Protein AF-A0A536XUN6-F1 (afdb_monomer_lite)

Structure (mmCIF, N/CA/C/O backbone):
data_AF-A0A536XUN6-F1
#
_entry.id   AF-A0A536XUN6-F1
#
loop_
_atom_site.group_PDB
_atom_site.id
_atom_site.type_symbol
_atom_site.label_atom_id
_atom_site.label_alt_id
_atom_site.label_comp_id
_atom_site.label_asym_id
_atom_site.label_entity_id
_atom_site.label_seq_id
_atom_site.pdbx_PDB_ins_code
_atom_site.Cartn_x
_atom_site.Cartn_y
_atom_site.Cartn_z
_atom_site.occupancy
_atom_site.B_iso_or_equiv
_atom_site.auth_seq_id
_atom_site.auth_comp_id
_atom_site.auth_asym_id
_atom_site.auth_atom_id
_atom_site.pdbx_PDB_model_num
ATOM 1 N N . MET A 1 1 ? -5.640 -0.012 25.288 1.00 52.66 1 MET A N 1
ATOM 2 C CA . MET A 1 1 ? -4.366 0.244 24.580 1.00 52.66 1 MET A CA 1
ATOM 3 C C . MET A 1 1 ? -4.376 -0.204 23.111 1.00 52.66 1 MET A C 1
ATOM 5 O O . MET A 1 1 ? -3.465 0.201 22.407 1.00 52.66 1 MET A O 1
ATOM 9 N N . LEU A 1 2 ? -5.385 -0.949 22.621 1.00 58.44 2 LEU A N 1
ATOM 10 C CA . LEU A 1 2 ? -5.489 -1.370 2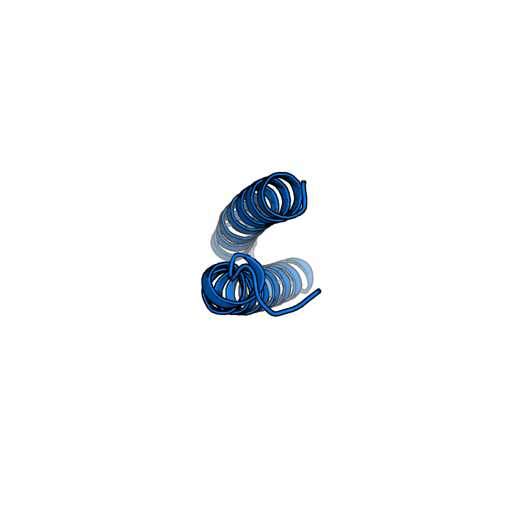1.208 1.00 58.44 2 LEU A CA 1
ATOM 11 C C . LEU A 1 2 ? -5.627 -0.197 20.209 1.00 58.44 2 LEU A C 1
ATOM 13 O O . LEU A 1 2 ? -4.919 -0.179 19.210 1.00 58.44 2 LEU A O 1
ATOM 17 N N . GLY A 1 3 ? -6.398 0.852 20.529 1.00 67.19 3 GLY A N 1
ATOM 18 C CA . GLY A 1 3 ? -6.614 1.978 19.601 1.00 67.19 3 GLY A CA 1
ATOM 19 C C . GLY A 1 3 ? -5.370 2.800 19.211 1.00 67.19 3 GLY A C 1
ATOM 20 O O . GLY A 1 3 ? -5.357 3.411 18.147 1.00 67.19 3 GLY A O 1
ATOM 21 N N . MET A 1 4 ? -4.298 2.803 20.019 1.00 73.06 4 MET A N 1
ATOM 22 C CA . MET A 1 4 ? -3.050 3.512 19.672 1.00 73.06 4 MET A CA 1
ATOM 23 C C . MET A 1 4 ? -2.233 2.768 18.607 1.00 73.06 4 MET A C 1
ATOM 25 O O . MET A 1 4 ? -1.662 3.409 17.728 1.00 73.06 4 MET A O 1
ATOM 29 N N . GLN A 1 5 ? -2.192 1.432 18.668 1.00 82.06 5 GLN A N 1
ATOM 30 C CA . GLN A 1 5 ? -1.473 0.618 17.680 1.00 82.06 5 GLN A CA 1
ATOM 31 C C . GLN A 1 5 ? -2.188 0.632 16.327 1.00 82.06 5 GLN A C 1
ATOM 33 O O . GLN A 1 5 ? -1.529 0.746 15.295 1.00 82.06 5 GLN A O 1
ATOM 38 N N . ASP A 1 6 ? -3.523 0.600 16.327 1.00 83.31 6 ASP A N 1
ATOM 39 C CA . ASP A 1 6 ? -4.315 0.670 15.097 1.00 83.31 6 ASP A CA 1
ATOM 40 C C . ASP A 1 6 ? -4.175 2.035 14.411 1.00 83.31 6 ASP A C 1
ATOM 42 O O . ASP A 1 6 ? -4.017 2.102 13.192 1.00 83.31 6 ASP A O 1
ATOM 46 N N . ALA A 1 7 ? -4.153 3.128 15.183 1.00 85.69 7 ALA A N 1
ATOM 47 C CA . ALA A 1 7 ? -3.910 4.467 14.649 1.00 85.69 7 ALA A CA 1
ATOM 48 C C . ALA A 1 7 ? -2.501 4.608 14.044 1.00 85.69 7 ALA A C 1
ATOM 50 O O . ALA A 1 7 ? -2.348 5.168 12.955 1.00 85.69 7 ALA A O 1
ATOM 51 N N . GLU A 1 8 ? -1.478 4.067 14.712 1.00 90.62 8 GLU A N 1
ATOM 52 C CA . GLU A 1 8 ? -0.103 4.060 14.200 1.00 90.62 8 GLU A CA 1
ATOM 53 C C . GLU A 1 8 ? 0.016 3.219 12.919 1.00 90.62 8 GLU A C 1
ATOM 55 O O . GLU A 1 8 ? 0.627 3.648 11.936 1.00 90.62 8 GLU A O 1
ATOM 60 N N . LEU A 1 9 ? -0.600 2.034 12.897 1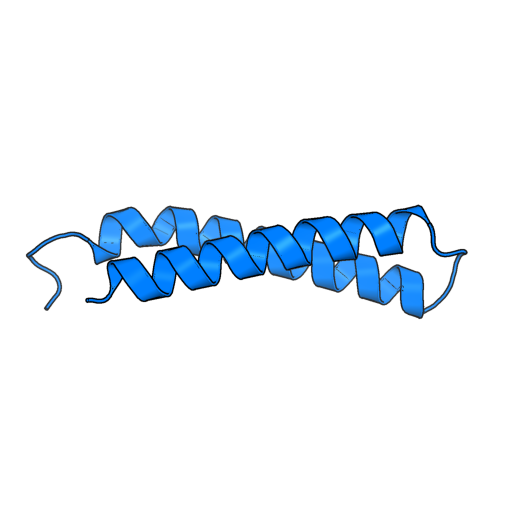.00 91.44 9 LEU A N 1
ATOM 61 C CA . LEU A 1 9 ? -0.636 1.178 11.715 1.00 91.44 9 LEU A CA 1
ATOM 62 C C . LEU A 1 9 ? -1.355 1.870 10.553 1.00 91.44 9 LEU A C 1
ATOM 64 O O . LEU A 1 9 ? -0.854 1.852 9.428 1.00 91.44 9 LEU A O 1
ATOM 68 N N . LEU A 1 10 ? -2.482 2.532 10.816 1.00 92.69 10 LEU A N 1
ATOM 69 C CA . LEU A 1 10 ? -3.225 3.273 9.803 1.00 92.69 10 LEU A CA 1
ATOM 70 C C . LEU A 1 10 ? -2.385 4.403 9.197 1.00 92.69 10 LEU A C 1
ATOM 72 O O . LEU A 1 10 ? -2.392 4.597 7.981 1.00 92.69 10 LEU A O 1
ATOM 76 N N . GLN A 1 11 ? -1.627 5.127 10.022 1.00 94.62 11 GLN A N 1
ATOM 77 C CA . GLN A 1 11 ? -0.715 6.163 9.545 1.00 94.62 11 GLN A CA 1
ATOM 78 C C . GLN A 1 11 ? 0.403 5.577 8.672 1.00 94.62 11 GLN A C 1
ATOM 80 O O . GLN A 1 11 ? 0.695 6.120 7.605 1.00 94.62 11 GLN A O 1
ATOM 85 N N . LYS A 1 12 ? 0.993 4.444 9.072 1.00 96.62 12 LYS A N 1
ATOM 86 C CA . LYS A 1 12 ? 2.007 3.749 8.261 1.00 96.62 12 LYS A CA 1
ATOM 87 C C . LYS A 1 12 ? 1.439 3.292 6.918 1.00 96.62 12 LYS A C 1
ATOM 89 O O . LYS A 1 12 ? 2.093 3.472 5.895 1.00 96.62 12 LYS A O 1
ATOM 94 N N . LEU A 1 13 ? 0.217 2.756 6.900 1.00 97.06 13 LEU A N 1
ATOM 95 C CA . LEU A 1 13 ? -0.453 2.335 5.666 1.00 97.06 13 LEU A CA 1
ATOM 96 C C . LEU A 1 13 ? -0.726 3.513 4.726 1.00 97.06 13 LEU A C 1
ATOM 98 O O . LEU A 1 13 ? -0.482 3.381 3.530 1.00 97.06 13 LEU A O 1
ATOM 102 N N . LYS A 1 14 ? -1.144 4.672 5.256 1.00 96.94 14 LYS A N 1
ATOM 103 C CA . LYS A 1 14 ? -1.288 5.907 4.463 1.00 96.94 14 LYS A CA 1
ATOM 104 C C . LYS A 1 14 ? 0.031 6.307 3.802 1.00 96.94 14 LYS A C 1
ATOM 106 O O . LYS A 1 14 ? 0.059 6.534 2.598 1.00 96.94 14 LYS A O 1
ATOM 111 N N . GLN A 1 15 ? 1.130 6.302 4.558 1.00 98.38 15 GLN A N 1
ATOM 112 C CA . GLN A 1 15 ? 2.446 6.642 4.013 1.00 98.38 15 GLN A CA 1
ATOM 113 C C . GLN A 1 15 ? 2.905 5.658 2.925 1.00 98.38 15 GLN A C 1
ATOM 115 O O . GLN A 1 15 ? 3.478 6.071 1.917 1.00 98.38 15 GLN A O 1
ATOM 120 N N . VAL A 1 16 ? 2.673 4.355 3.118 1.00 98.38 16 VAL A N 1
ATOM 121 C CA . VAL A 1 16 ? 3.011 3.329 2.118 1.00 98.38 16 VAL A CA 1
ATOM 122 C C . VAL A 1 16 ? 2.182 3.508 0.850 1.00 98.38 16 VAL A C 1
ATOM 124 O O . VAL A 1 16 ? 2.743 3.440 -0.240 1.00 98.38 16 VAL A O 1
ATOM 127 N N . GLU A 1 17 ? 0.879 3.765 0.978 1.00 98.44 17 GLU A N 1
ATOM 128 C CA . GLU A 1 17 ? -0.013 4.021 -0.156 1.00 98.44 17 GLU A CA 1
ATOM 129 C C . GLU A 1 17 ? 0.454 5.230 -0.977 1.00 98.44 17 GLU A C 1
ATOM 131 O O . GLU A 1 17 ? 0.613 5.117 -2.193 1.00 98.44 17 GLU A O 1
ATOM 136 N N . GLU A 1 18 ? 0.747 6.356 -0.321 1.00 98.50 18 GLU A N 1
ATOM 137 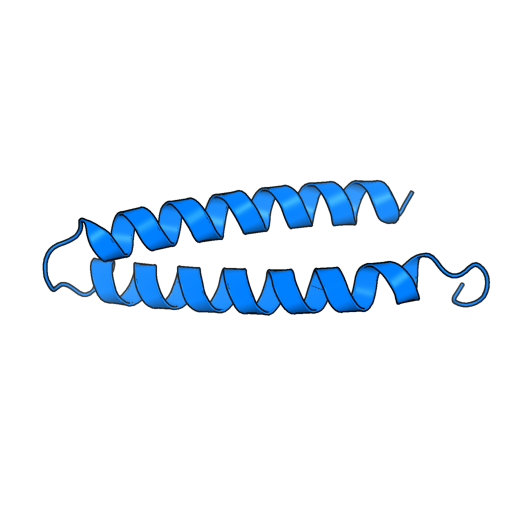C CA . GLU A 1 18 ? 1.239 7.576 -0.973 1.00 98.50 18 GLU A CA 1
ATOM 138 C C . GLU A 1 18 ? 2.577 7.343 -1.690 1.00 98.50 18 GLU A C 1
ATOM 140 O O . GLU A 1 18 ? 2.722 7.670 -2.871 1.00 98.50 18 GLU A O 1
ATOM 145 N N . ASN A 1 19 ? 3.540 6.707 -1.016 1.00 98.56 19 ASN A N 1
ATOM 146 C CA . ASN A 1 19 ? 4.860 6.435 -1.588 1.00 98.56 19 ASN A CA 1
ATOM 147 C C . ASN A 1 19 ? 4.787 5.455 -2.768 1.00 98.56 19 ASN A C 1
ATOM 149 O O . ASN A 1 19 ? 5.469 5.635 -3.777 1.00 98.56 19 ASN A O 1
ATOM 153 N N . ALA A 1 20 ? 3.966 4.409 -2.658 1.00 98.56 20 ALA A N 1
ATOM 154 C CA . ALA A 1 20 ? 3.795 3.421 -3.717 1.00 98.56 20 ALA A CA 1
ATOM 155 C C . ALA A 1 20 ? 3.107 4.027 -4.948 1.00 98.56 20 ALA A C 1
ATOM 157 O O . ALA A 1 20 ? 3.504 3.734 -6.078 1.00 98.56 20 ALA A O 1
ATOM 158 N N . TRP A 1 21 ? 2.131 4.916 -4.737 1.00 98.56 21 TRP A N 1
ATOM 159 C CA . TRP A 1 21 ? 1.493 5.664 -5.816 1.00 98.56 21 TRP A CA 1
ATOM 160 C C . TRP A 1 21 ? 2.474 6.593 -6.540 1.00 98.56 21 TRP A C 1
ATOM 162 O O . TRP A 1 21 ? 2.507 6.604 -7.775 1.00 98.56 21 TRP A O 1
ATOM 172 N N . LEU A 1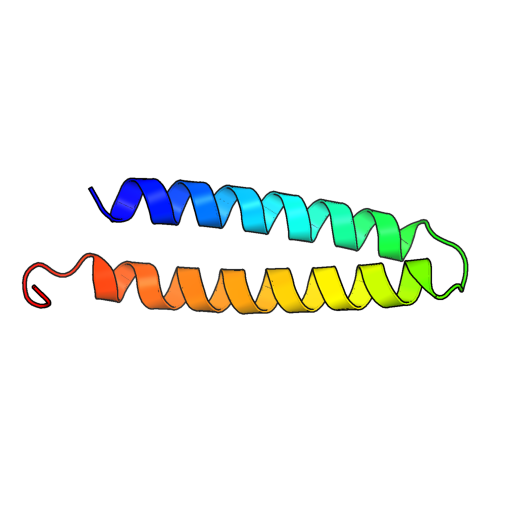 22 ? 3.309 7.321 -5.789 1.00 98.56 22 LEU A N 1
ATOM 173 C CA . LEU A 1 22 ? 4.363 8.166 -6.352 1.00 98.56 22 LEU A CA 1
ATOM 174 C C . LEU A 1 22 ? 5.319 7.339 -7.224 1.00 98.56 22 LEU A C 1
ATOM 176 O O . LEU A 1 22 ? 5.493 7.632 -8.405 1.00 98.56 22 LEU A O 1
ATOM 180 N N . LEU A 1 23 ? 5.848 6.235 -6.685 1.00 98.25 23 LEU A N 1
ATOM 181 C CA . LEU A 1 23 ? 6.750 5.340 -7.416 1.00 98.25 23 LEU A CA 1
ATOM 182 C C . LEU A 1 23 ? 6.102 4.753 -8.676 1.00 98.25 23 LEU A C 1
ATOM 184 O O . LEU A 1 23 ? 6.737 4.689 -9.725 1.00 98.25 23 LEU A O 1
ATOM 188 N N . PHE A 1 24 ? 4.842 4.323 -8.607 1.00 98.44 24 PHE A N 1
ATOM 189 C CA . PHE A 1 24 ? 4.125 3.816 -9.780 1.00 98.44 24 PHE A CA 1
ATOM 190 C C . PHE A 1 24 ? 3.965 4.879 -10.882 1.00 98.44 24 PHE A C 1
ATOM 192 O O . PHE A 1 24 ? 4.021 4.546 -12.074 1.00 98.44 24 PHE A O 1
ATOM 199 N N . SER A 1 25 ? 3.757 6.134 -10.477 1.00 98.06 25 SER A N 1
ATOM 200 C CA . SER A 1 25 ? 3.534 7.269 -11.374 1.00 98.06 25 SER A CA 1
ATOM 201 C C . SER A 1 25 ? 4.820 7.739 -12.054 1.00 98.06 25 SER A C 1
ATOM 203 O O . SER A 1 25 ? 4.784 8.117 -13.222 1.00 98.06 25 SER A O 1
ATOM 205 N N . GLU A 1 26 ? 5.949 7.689 -11.346 1.00 98.00 26 GLU A N 1
ATOM 206 C CA . GLU A 1 26 ? 7.234 8.209 -11.829 1.00 98.00 26 GLU A CA 1
ATOM 207 C C . GLU A 1 26 ? 8.107 7.157 -12.522 1.00 98.00 26 GLU A C 1
ATOM 209 O O . GLU A 1 26 ? 8.894 7.488 -13.412 1.00 98.00 26 GLU A O 1
ATOM 214 N N . LEU A 1 27 ? 7.995 5.881 -12.137 1.00 98.00 27 LEU A N 1
ATOM 215 C CA . LEU A 1 27 ? 8.834 4.839 -12.722 1.00 98.00 27 LEU A CA 1
ATOM 216 C C . LEU A 1 27 ? 8.450 4.561 -14.184 1.00 98.00 27 LEU A C 1
ATOM 218 O O . LEU A 1 27 ? 7.265 4.431 -14.508 1.00 98.00 27 LEU A O 1
ATOM 222 N N . PRO A 1 28 ? 9.438 4.341 -15.072 1.00 97.69 28 PRO A N 1
ATOM 223 C CA . PRO A 1 28 ? 9.170 3.867 -16.421 1.00 97.69 28 PRO A CA 1
ATOM 224 C C . PRO A 1 28 ? 8.600 2.434 -16.399 1.00 97.69 28 PRO A C 1
ATOM 226 O O . PRO A 1 28 ? 8.741 1.715 -15.396 1.00 97.69 28 PRO A O 1
ATOM 229 N N . PRO A 1 29 ? 7.985 1.970 -17.508 1.00 97.75 29 PRO A N 1
ATOM 230 C CA . PRO A 1 29 ? 7.487 0.603 -17.638 1.00 97.75 29 PRO A CA 1
ATOM 231 C C . PRO A 1 29 ? 8.551 -0.433 -17.258 1.00 97.75 29 PRO A C 1
ATOM 233 O O . PRO A 1 29 ? 9.562 -0.601 -17.934 1.00 97.75 29 PRO A O 1
ATOM 236 N N . SER A 1 30 ? 8.340 -1.101 -16.125 1.00 98.06 30 SER A N 1
ATOM 237 C CA . SER A 1 30 ? 9.305 -2.023 -15.533 1.00 98.06 30 SER A CA 1
ATOM 238 C C . SER A 1 30 ? 8.629 -2.943 -14.515 1.00 98.06 30 SER A C 1
ATOM 240 O O . SER A 1 30 ? 7.522 -2.681 -14.028 1.00 98.06 30 SER A O 1
ATOM 242 N N . GLY A 1 31 ? 9.327 -4.015 -14.129 1.00 98.19 31 GLY A N 1
ATOM 243 C CA . GLY A 1 31 ? 8.885 -4.866 -13.022 1.00 98.19 31 GLY A CA 1
ATOM 244 C C . GLY A 1 31 ? 8.783 -4.104 -11.694 1.00 98.19 31 GLY A C 1
ATOM 245 O O . GLY A 1 31 ? 7.908 -4.401 -10.887 1.00 98.19 31 GLY A O 1
ATOM 246 N N . ALA A 1 32 ? 9.624 -3.084 -11.481 1.00 98.00 32 ALA A N 1
ATOM 247 C CA . ALA A 1 32 ? 9.555 -2.225 -10.299 1.00 98.00 32 ALA A CA 1
ATOM 248 C C . ALA A 1 32 ? 8.266 -1.391 -10.276 1.00 98.00 32 ALA A C 1
ATOM 250 O O . ALA A 1 32 ? 7.581 -1.374 -9.256 1.00 98.00 32 ALA A O 1
ATOM 251 N N . ARG A 1 33 ? 7.879 -0.801 -11.416 1.00 98.31 33 ARG A N 1
ATOM 252 C CA . ARG A 1 33 ? 6.603 -0.085 -11.558 1.00 98.31 33 ARG A CA 1
ATOM 253 C C . ARG A 1 33 ? 5.407 -0.988 -11.245 1.00 98.31 33 ARG A C 1
ATOM 255 O O . ARG A 1 33 ? 4.516 -0.600 -10.501 1.00 98.31 33 ARG A O 1
ATOM 262 N N . THR A 1 34 ? 5.409 -2.215 -11.766 1.00 98.44 34 THR A N 1
ATOM 263 C CA . THR A 1 34 ? 4.331 -3.188 -11.504 1.00 98.44 34 THR A CA 1
ATOM 264 C C . THR A 1 34 ? 4.242 -3.543 -10.019 1.00 98.44 34 THR A C 1
ATOM 266 O O . THR A 1 34 ? 3.153 -3.586 -9.455 1.00 98.44 34 THR A O 1
ATOM 269 N N . ARG A 1 35 ? 5.385 -3.735 -9.348 1.00 98.50 35 ARG A N 1
ATOM 270 C CA . ARG A 1 35 ? 5.407 -3.969 -7.898 1.00 98.50 35 ARG A CA 1
ATOM 271 C C . ARG A 1 35 ? 4.897 -2.767 -7.105 1.00 98.50 35 ARG A C 1
ATOM 273 O O . ARG A 1 35 ? 4.155 -2.975 -6.155 1.00 98.50 35 ARG A O 1
ATOM 280 N N . ALA A 1 36 ? 5.243 -1.542 -7.502 1.00 98.62 36 ALA A N 1
ATOM 281 C CA . ALA A 1 36 ? 4.715 -0.334 -6.868 1.00 98.62 36 ALA A CA 1
ATOM 282 C C . ALA A 1 36 ? 3.179 -0.275 -6.953 1.00 98.62 36 ALA A C 1
ATOM 284 O O . ALA A 1 36 ? 2.528 0.030 -5.958 1.00 98.62 36 ALA A O 1
ATOM 285 N N . LEU A 1 37 ? 2.591 -0.672 -8.091 1.00 98.50 37 LEU A N 1
ATOM 286 C CA . LEU A 1 37 ? 1.136 -0.787 -8.225 1.00 98.50 37 LEU A CA 1
ATOM 287 C C . LEU A 1 37 ? 0.538 -1.818 -7.257 1.00 98.50 37 LEU A C 1
ATOM 289 O O . LEU A 1 37 ? -0.459 -1.523 -6.608 1.00 98.50 37 LEU A O 1
ATOM 293 N N . HIS A 1 38 ? 1.134 -3.008 -7.140 1.00 98.69 38 HIS A N 1
ATOM 294 C CA . HIS A 1 38 ? 0.640 -4.028 -6.208 1.00 98.69 38 HIS A CA 1
ATOM 295 C C . HIS A 1 38 ? 0.727 -3.565 -4.751 1.00 98.69 38 HIS A C 1
ATOM 297 O O . HIS A 1 38 ? -0.260 -3.660 -4.034 1.00 98.69 38 HIS A O 1
ATOM 303 N N . VAL A 1 39 ? 1.852 -2.970 -4.338 1.00 98.56 39 VAL A N 1
ATOM 304 C CA . VAL A 1 39 ? 2.005 -2.422 -2.980 1.00 98.56 39 VAL A CA 1
ATOM 305 C C . VAL A 1 39 ? 0.966 -1.335 -2.699 1.00 98.56 39 VAL A C 1
ATOM 307 O O . VAL A 1 39 ? 0.384 -1.318 -1.619 1.00 98.56 39 VAL A O 1
ATOM 310 N N . PHE A 1 40 ? 0.697 -0.452 -3.667 1.00 98.62 40 PHE A N 1
ATOM 311 C CA . PHE A 1 40 ? -0.360 0.553 -3.549 1.00 98.62 40 PHE A CA 1
ATOM 312 C C . PHE A 1 40 ? -1.738 -0.091 -3.330 1.00 98.62 40 PHE A C 1
ATOM 314 O O . PHE A 1 40 ? -2.467 0.307 -2.421 1.00 98.62 40 PHE A O 1
ATOM 321 N N . LEU A 1 41 ? -2.089 -1.094 -4.140 1.00 98.56 41 LEU A N 1
ATOM 322 C CA . LEU A 1 41 ? -3.372 -1.794 -4.041 1.00 98.56 41 LEU A CA 1
ATOM 323 C C . LEU A 1 41 ? -3.523 -2.530 -2.702 1.00 98.56 41 LEU A C 1
ATOM 325 O O . LEU A 1 41 ? -4.565 -2.400 -2.059 1.00 98.56 41 LEU A O 1
ATOM 329 N N . ASP A 1 42 ? -2.479 -3.230 -2.259 1.00 98.31 42 ASP A N 1
ATOM 330 C CA . ASP A 1 42 ? -2.467 -3.963 -0.991 1.00 98.31 42 ASP A CA 1
ATOM 331 C C . ASP A 1 42 ? -2.586 -3.011 0.209 1.00 98.31 42 ASP A C 1
ATOM 333 O O . ASP A 1 42 ? -3.388 -3.244 1.116 1.00 98.31 42 ASP A O 1
ATOM 337 N N . ALA A 1 43 ? -1.833 -1.903 0.206 1.00 98.06 43 ALA A N 1
ATOM 338 C CA . ALA A 1 43 ? -1.901 -0.894 1.262 1.00 98.06 43 ALA A CA 1
ATOM 339 C C . ALA A 1 43 ? -3.291 -0.252 1.335 1.00 98.06 43 ALA A C 1
ATOM 341 O O . ALA A 1 43 ? -3.845 -0.109 2.427 1.00 98.06 43 ALA A O 1
ATOM 342 N N . LYS A 1 44 ? -3.887 0.069 0.180 1.00 97.75 44 LYS A N 1
ATOM 343 C CA . LYS A 1 44 ? -5.233 0.638 0.088 1.00 97.75 44 LYS A CA 1
ATOM 344 C C . LYS A 1 44 ? -6.304 -0.319 0.619 1.00 97.75 44 LYS A C 1
ATOM 346 O O . LYS A 1 44 ? -7.170 0.117 1.380 1.00 97.75 44 LYS A O 1
ATOM 351 N N . ASP A 1 45 ? -6.256 -1.603 0.250 1.00 97.81 45 ASP A N 1
ATOM 352 C CA . ASP A 1 45 ? -7.204 -2.607 0.759 1.00 97.81 45 ASP A CA 1
ATOM 353 C C . ASP A 1 45 ? -7.052 -2.801 2.270 1.00 97.81 45 ASP A C 1
ATOM 355 O O . AS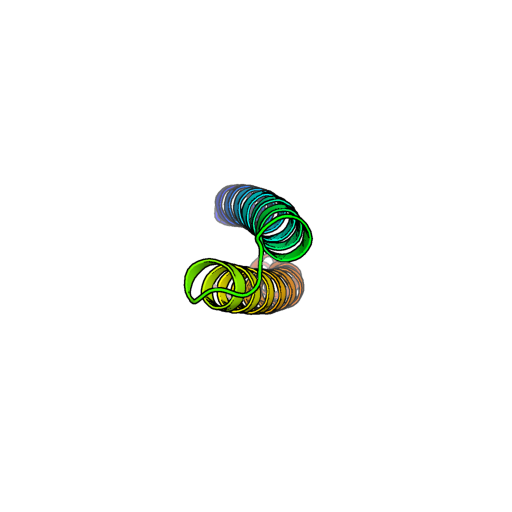P A 1 45 ? -8.032 -2.717 3.017 1.00 97.81 45 ASP A O 1
ATOM 359 N N . LEU A 1 46 ? -5.819 -2.993 2.743 1.00 95.69 46 LEU A N 1
ATOM 360 C CA . LEU A 1 46 ? -5.551 -3.213 4.159 1.00 95.69 46 LEU A CA 1
ATOM 361 C C . LEU A 1 46 ? -5.965 -2.005 5.007 1.00 95.69 46 LEU A C 1
ATOM 363 O O . LEU A 1 46 ? -6.597 -2.183 6.050 1.00 95.69 46 LEU A O 1
ATOM 367 N N . LYS A 1 47 ? -5.701 -0.781 4.531 1.00 95.06 47 LYS A N 1
ATOM 368 C CA . LYS A 1 47 ? -6.162 0.461 5.165 1.00 95.06 47 LYS A CA 1
ATOM 369 C C . LYS A 1 47 ? -7.688 0.496 5.267 1.00 95.06 47 LYS A C 1
ATOM 371 O O . LYS A 1 47 ? -8.219 0.673 6.358 1.00 95.06 47 LYS A O 1
ATOM 376 N N . ALA A 1 48 ? -8.398 0.237 4.167 1.00 94.25 48 ALA A N 1
ATOM 377 C CA . ALA A 1 48 ? -9.862 0.233 4.144 1.00 94.25 48 ALA A CA 1
ATOM 378 C C . ALA A 1 48 ? -10.473 -0.871 5.028 1.00 94.25 48 ALA A C 1
ATOM 380 O O . ALA A 1 48 ? -11.574 -0.729 5.562 1.00 94.25 48 ALA A O 1
ATOM 381 N N . ARG A 1 49 ? -9.794 -2.011 5.180 1.00 93.25 49 ARG A N 1
ATOM 382 C CA . ARG A 1 49 ? -10.196 -3.063 6.125 1.00 93.25 49 ARG A CA 1
ATOM 383 C C . ARG A 1 49 ? -9.993 -2.615 7.567 1.00 93.25 49 ARG A C 1
ATOM 385 O O . ARG A 1 49 ? -10.904 -2.797 8.367 1.00 93.25 49 ARG A O 1
ATOM 392 N N . LEU A 1 50 ? -8.859 -1.996 7.881 1.00 90.44 50 LEU A N 1
ATOM 393 C CA . LEU A 1 50 ? -8.572 -1.499 9.224 1.00 90.44 50 LEU A CA 1
ATOM 394 C C . LEU A 1 50 ? -9.541 -0.382 9.635 1.00 90.44 50 LEU A C 1
ATOM 396 O O . LEU A 1 50 ? -10.096 -0.437 10.724 1.00 90.44 50 LEU A O 1
ATOM 400 N N . GLU A 1 51 ? -9.839 0.565 8.743 1.00 90.25 51 GLU A N 1
ATOM 401 C CA . GLU A 1 51 ? -10.819 1.639 8.987 1.00 90.2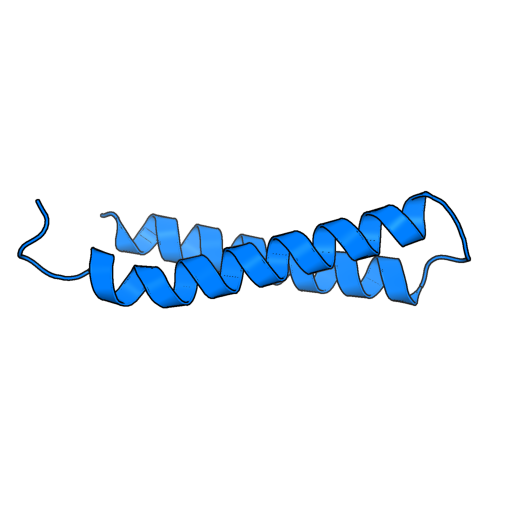5 51 GLU A CA 1
ATOM 402 C C . GLU A 1 51 ? -12.233 1.097 9.239 1.00 90.25 51 GLU A C 1
ATOM 404 O O . GLU A 1 51 ? -12.972 1.653 10.047 1.00 90.25 51 GLU A O 1
ATOM 409 N N . ARG A 1 52 ? -12.609 -0.015 8.590 1.00 89.25 52 ARG A N 1
ATOM 410 C CA . ARG A 1 52 ? -13.890 -0.696 8.842 1.00 89.25 52 ARG A CA 1
ATOM 411 C C . ARG A 1 52 ? -13.915 -1.459 10.163 1.00 89.25 52 ARG A C 1
ATOM 413 O O . ARG A 1 52 ? -14.977 -1.571 10.769 1.00 89.25 52 ARG A O 1
ATOM 420 N N . LEU A 1 53 ? -12.781 -2.015 10.582 1.00 85.38 53 LEU A N 1
ATOM 421 C CA . LEU A 1 53 ? -12.677 -2.816 11.803 1.00 85.38 53 LEU A CA 1
ATOM 422 C C . LEU A 1 53 ? -12.466 -1.959 13.055 1.00 85.38 53 LEU A C 1
ATOM 424 O O . LEU A 1 53 ? -12.942 -2.345 14.118 1.00 85.38 53 LEU A O 1
ATOM 428 N N . ALA A 1 54 ? -11.815 -0.799 12.944 1.00 77.81 54 ALA A N 1
ATOM 429 C CA . ALA A 1 54 ? -11.512 0.064 14.085 1.00 77.81 54 ALA A CA 1
ATOM 430 C C . ALA A 1 54 ? -12.756 0.408 14.940 1.00 77.81 54 ALA A C 1
ATOM 432 O O . ALA A 1 54 ? -12.687 0.234 16.155 1.00 77.81 54 ALA A O 1
ATOM 433 N N . PRO A 1 55 ? -13.929 0.760 14.370 1.00 75.69 55 PRO A N 1
ATOM 434 C CA . PRO A 1 55 ? -15.145 0.987 15.159 1.00 75.69 55 PRO A CA 1
ATOM 435 C C . PRO A 1 55 ? -15.707 -0.263 15.858 1.00 75.69 55 PRO A C 1
ATOM 437 O O . PRO A 1 55 ? -16.457 -0.136 16.822 1.00 75.69 55 PRO A O 1
ATOM 440 N N . LEU A 1 56 ? -15.399 -1.466 15.360 1.00 75.25 56 LEU A N 1
ATOM 441 C CA . LEU A 1 56 ? -15.865 -2.740 15.926 1.00 75.25 56 LEU A CA 1
ATOM 442 C C . LEU A 1 56 ? -14.966 -3.213 17.076 1.00 75.25 56 LEU A C 1
ATOM 444 O O . LEU A 1 56 ? -15.450 -3.822 18.027 1.00 75.25 56 LEU A O 1
ATOM 448 N N . LEU A 1 57 ? -13.669 -2.913 16.999 1.00 65.44 57 LEU A N 1
ATOM 449 C CA . LEU A 1 57 ? -12.673 -3.264 18.014 1.00 65.44 57 LEU A CA 1
ATOM 450 C C . LEU A 1 57 ? -12.697 -2.323 19.227 1.00 65.44 57 LEU A C 1
ATOM 452 O O . LEU A 1 57 ? -12.257 -2.708 20.309 1.00 65.44 57 LEU A O 1
ATOM 456 N N . ASP A 1 58 ? -13.241 -1.115 19.065 1.00 64.94 58 ASP A N 1
ATOM 457 C CA . ASP A 1 58 ? -13.368 -0.120 20.137 1.00 64.94 58 ASP A CA 1
ATOM 458 C C . ASP A 1 58 ? -14.650 -0.297 20.984 1.00 64.94 58 ASP A C 1
ATOM 460 O O . ASP A 1 58 ? -14.913 0.478 21.906 1.00 64.94 58 ASP A O 1
ATOM 464 N N . GLN A 1 59 ? -15.462 -1.332 20.714 1.00 58.06 59 GLN A N 1
ATOM 465 C CA . GLN A 1 59 ? -16.658 -1.625 21.508 1.00 58.06 59 GLN A CA 1
ATOM 466 C C . GLN A 1 59 ? -16.314 -2.354 22.823 1.00 58.06 59 GLN A C 1
ATOM 468 O O . GLN A 1 59 ? -15.606 -3.363 22.810 1.00 58.06 59 GLN A O 1
ATOM 473 N N . PRO A 1 60 ? -16.880 -1.933 23.973 1.00 53.94 60 PRO A N 1
ATOM 474 C CA . PRO A 1 60 ? -16.538 -2.476 25.292 1.00 53.94 60 PRO A CA 1
ATOM 475 C C . PRO A 1 60 ? -16.992 -3.930 25.553 1.00 53.94 60 PRO A C 1
ATOM 477 O O . PRO A 1 60 ? -16.787 -4.427 26.658 1.00 53.94 60 PRO A O 1
ATOM 480 N N . GLY A 1 61 ? -17.590 -4.620 24.574 1.00 53.72 61 GLY A N 1
ATOM 481 C CA . GLY A 1 61 ? -18.183 -5.959 24.724 1.00 53.72 61 GLY A CA 1
ATOM 482 C C . GLY A 1 61 ? -17.450 -7.120 24.039 1.00 53.72 61 GLY A C 1
ATOM 483 O O . GLY A 1 61 ? -17.941 -8.240 24.105 1.00 53.72 61 GLY A O 1
ATOM 484 N N . HIS A 1 62 ? -16.309 -6.889 23.383 1.00 51.91 62 HIS A N 1
ATOM 485 C CA . HIS A 1 62 ? -15.573 -7.926 22.635 1.00 51.91 62 HIS A CA 1
ATOM 486 C C . HIS A 1 62 ? -14.264 -8.386 23.308 1.00 51.91 62 HIS A C 1
ATOM 488 O O . HIS A 1 62 ? -13.337 -8.813 22.621 1.00 51.91 62 HIS A O 1
ATOM 494 N N . ARG A 1 63 ? -14.175 -8.295 24.642 1.00 50.28 63 ARG A N 1
ATOM 495 C CA . ARG A 1 63 ? -13.072 -8.897 25.413 1.00 50.28 63 ARG A CA 1
ATOM 496 C C . ARG A 1 63 ? -13.315 -10.366 25.713 1.00 50.28 63 ARG A C 1
ATOM 498 O O . ARG A 1 63 ? -14.459 -10.688 26.095 1.00 50.28 63 ARG A O 1
#

pLDDT: mean 88.41, std 14.93, range [50.28, 98.69]

Sequence (63 aa):
MLGMQDAELLQKLKQVEENAWLLFSELPPSGARTRALHVFLDAKDLKARLERLAPLLDQPGHR

Radius of gyration: 14.87 Å; chains: 1; bounding box: 28×17×43 Å

Foldseek 3Di:
DVLVVLVVLLVVLVVQLVVLVVQLVPDDPDPSNVVSVVSNVVSVVVNVVSVVCSVVVPDPPPD

Secondary structure (DSSP, 8-state):
-HHHHHHHHHHHHHHHHHHHHHHHHHS-SSHHHHHHHHHHHHHHHHHHHHHHHHHHHTSTT--